Protein AF-A0A519RP65-F1 (afdb_monomer)

Sequence (79 aa):
MKKKKEFDLPYIGVEANPDYDILYGKYGEFSIIIKFRNPVLSFAGSANEYNEAHGIFLNIVKVLGENFFIQKMDVISRT

pLDDT: mean 82.67, std 9.44, range [50.72, 93.12]

Mean predicted aligned error: 7.87 Å

Structure (mmCIF, N/CA/C/O backbone):
data_AF-A0A519RP65-F1
#
_entry.id   AF-A0A519RP65-F1
#
loop_
_atom_site.group_PDB
_atom_site.id
_atom_site.type_symbol
_atom_site.label_atom_id
_atom_site.label_alt_id
_atom_site.label_comp_id
_atom_site.label_asym_id
_atom_site.label_entity_id
_atom_site.label_seq_id
_atom_site.pdbx_PDB_ins_code
_atom_site.Cartn_x
_atom_site.Cartn_y
_atom_site.Cartn_z
_atom_site.occupancy
_atom_site.B_iso_or_equiv
_atom_site.auth_seq_id
_atom_site.auth_comp_id
_atom_site.auth_asym_id
_atom_site.auth_atom_id
_atom_site.pdbx_PDB_model_num
ATOM 1 N N . MET A 1 1 ? 10.526 19.954 32.589 1.00 50.72 1 MET A N 1
ATOM 2 C CA . MET A 1 1 ? 10.501 18.867 31.581 1.00 50.72 1 MET A CA 1
ATOM 3 C C . MET A 1 1 ? 9.193 18.943 30.802 1.00 50.72 1 MET A C 1
ATOM 5 O O . MET A 1 1 ? 8.138 18.804 31.407 1.00 50.72 1 MET A O 1
ATOM 9 N N . LYS A 1 2 ? 9.233 19.238 29.495 1.00 61.28 2 LYS A N 1
ATOM 10 C CA . LYS A 1 2 ? 8.034 19.254 28.633 1.00 61.28 2 LYS A CA 1
ATOM 11 C C . LYS A 1 2 ? 7.515 17.813 28.534 1.00 61.28 2 LYS A C 1
ATOM 13 O O . LYS A 1 2 ? 8.267 16.949 28.086 1.00 61.28 2 LYS A O 1
ATOM 18 N N . LYS A 1 3 ? 6.283 17.539 28.984 1.00 64.38 3 LYS A N 1
ATOM 19 C CA . LYS A 1 3 ? 5.653 16.220 28.800 1.00 64.38 3 LYS A CA 1
ATOM 20 C C . LYS A 1 3 ? 5.642 15.916 27.302 1.00 64.38 3 LYS A C 1
ATOM 22 O O . LYS A 1 3 ? 5.082 16.691 26.527 1.00 64.38 3 LYS A O 1
ATOM 27 N N . LYS A 1 4 ? 6.305 14.831 26.895 1.00 74.94 4 LYS A N 1
ATOM 28 C CA . LYS A 1 4 ? 6.187 14.318 25.529 1.00 74.94 4 LYS A CA 1
ATOM 29 C C . LYS A 1 4 ? 4.727 13.913 25.358 1.00 74.94 4 LYS A C 1
ATOM 31 O O . LYS A 1 4 ? 4.228 13.110 26.140 1.00 74.94 4 LYS A O 1
ATOM 36 N N . LYS A 1 5 ? 4.033 14.552 24.419 1.00 76.62 5 LYS A N 1
ATOM 37 C CA . LYS A 1 5 ? 2.667 14.173 24.069 1.00 76.62 5 LYS A CA 1
ATOM 38 C C . LYS A 1 5 ? 2.773 12.800 23.419 1.00 76.62 5 LYS A C 1
ATOM 40 O O . LYS A 1 5 ? 3.436 12.670 22.392 1.00 76.6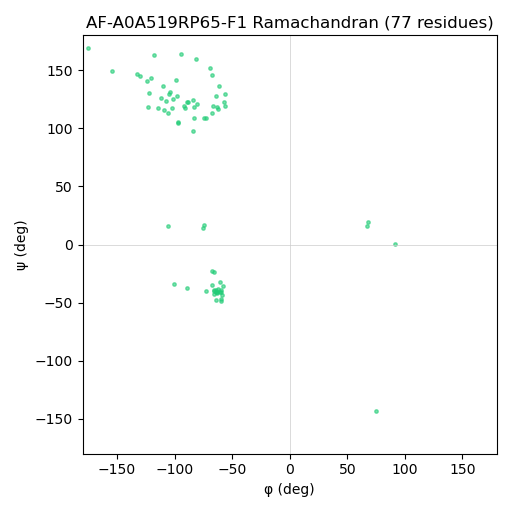2 5 LYS A O 1
ATOM 45 N N . GLU A 1 6 ? 2.233 11.792 24.085 1.00 77.62 6 GLU A N 1
ATOM 46 C CA . GLU A 1 6 ? 2.172 10.447 23.536 1.00 77.62 6 GLU A CA 1
ATOM 47 C C . GLU A 1 6 ? 1.326 10.490 22.263 1.00 77.62 6 GLU A C 1
ATOM 49 O O . GLU A 1 6 ? 0.331 11.220 22.190 1.00 77.62 6 GLU A O 1
ATOM 54 N N . PHE A 1 7 ? 1.797 9.810 21.221 1.00 79.06 7 PHE A N 1
ATOM 55 C CA . PHE A 1 7 ? 1.082 9.759 19.959 1.00 79.06 7 PHE A CA 1
ATOM 56 C C . PHE A 1 7 ? -0.128 8.855 20.154 1.00 79.06 7 PHE A C 1
ATOM 58 O O . PHE A 1 7 ? 0.026 7.645 20.311 1.00 79.06 7 PHE A O 1
ATOM 65 N N . ASP A 1 8 ? -1.318 9.449 20.180 1.00 78.88 8 ASP A N 1
ATOM 66 C CA . ASP A 1 8 ? -2.539 8.663 20.245 1.00 78.88 8 ASP A CA 1
ATOM 67 C C . ASP A 1 8 ? -2.786 8.033 18.875 1.00 78.88 8 ASP A C 1
ATOM 69 O O . ASP A 1 8 ? -3.083 8.723 17.898 1.00 78.88 8 ASP A O 1
ATOM 73 N N . LEU A 1 9 ? -2.606 6.716 18.796 1.00 80.00 9 LEU A N 1
ATOM 74 C CA . LEU A 1 9 ? -2.833 5.961 17.572 1.00 80.00 9 LEU A CA 1
ATOM 75 C C . LEU A 1 9 ? -4.319 6.059 17.204 1.00 80.00 9 LEU A C 1
ATOM 77 O O . LEU A 1 9 ? -5.160 5.735 18.043 1.00 80.00 9 LEU A O 1
ATOM 81 N N . PRO A 1 10 ? -4.679 6.449 15.971 1.00 81.75 10 PRO A N 1
ATOM 82 C CA . PRO A 1 10 ? -6.079 6.579 15.567 1.00 81.75 10 PRO A CA 1
ATOM 83 C C . PRO A 1 10 ? -6.766 5.224 15.303 1.00 81.75 10 PRO A C 1
ATOM 85 O O . PRO A 1 10 ? -7.841 5.188 14.718 1.00 81.75 10 PRO A O 1
ATOM 88 N N . TYR A 1 11 ? -6.169 4.109 15.733 1.00 86.00 11 TYR A N 1
ATOM 89 C CA . TYR A 1 11 ? -6.603 2.752 15.402 1.00 86.00 11 TYR A CA 1
ATOM 90 C C . TYR A 1 11 ? -6.963 1.960 16.660 1.00 86.00 11 TYR A C 1
ATOM 92 O O . TYR A 1 11 ? -6.320 2.110 17.700 1.00 86.00 11 TYR A O 1
ATOM 100 N N . ILE A 1 12 ? -7.990 1.118 16.552 1.00 89.06 12 ILE A N 1
ATOM 101 C CA . ILE A 1 12 ? -8.441 0.204 17.611 1.00 89.06 12 ILE A CA 1
ATOM 102 C C . ILE A 1 12 ? -7.704 -1.133 17.497 1.00 89.06 12 ILE A C 1
ATOM 104 O O . ILE A 1 12 ? -7.351 -1.733 18.510 1.00 89.06 12 ILE A O 1
ATOM 108 N N . GLY A 1 13 ? -7.446 -1.595 16.271 1.00 87.69 13 GLY A N 1
ATOM 109 C CA . GLY A 1 13 ? -6.799 -2.879 16.039 1.00 87.69 13 GLY A CA 1
ATOM 110 C C . GLY A 1 13 ? -6.498 -3.158 14.572 1.00 87.69 13 GLY A C 1
ATOM 111 O O . GLY A 1 13 ? -6.958 -2.448 13.675 1.00 87.69 13 GLY A O 1
ATOM 112 N N . VAL A 1 14 ? -5.712 -4.212 14.359 1.00 91.50 14 VAL A N 1
ATOM 113 C CA . VAL A 1 14 ? -5.360 -4.755 13.045 1.00 91.50 14 VAL A CA 1
ATOM 114 C C . VAL A 1 14 ? -5.804 -6.209 13.004 1.00 91.50 14 VAL A C 1
ATOM 116 O O . VAL A 1 14 ? -5.473 -6.979 13.905 1.00 91.50 14 VAL A O 1
ATOM 119 N N . GLU A 1 15 ? -6.519 -6.581 11.955 1.00 93.12 15 GLU A N 1
ATOM 120 C CA . GLU A 1 15 ? -6.842 -7.963 11.632 1.00 93.12 15 GLU A CA 1
ATOM 121 C C . GLU A 1 15 ? -5.974 -8.397 10.452 1.00 93.12 15 GLU A C 1
ATOM 123 O O . GLU A 1 15 ? -6.089 -7.860 9.349 1.00 93.12 15 GLU A O 1
ATOM 128 N N . ALA A 1 16 ? -5.059 -9.329 10.710 1.00 91.81 16 ALA A N 1
ATOM 129 C CA . ALA A 1 16 ? -4.143 -9.834 9.700 1.00 91.81 16 ALA A CA 1
ATOM 130 C C . ALA A 1 16 ? -4.766 -11.032 8.975 1.00 91.81 16 ALA A C 1
ATOM 132 O O . ALA A 1 16 ? -5.082 -12.036 9.617 1.00 91.81 16 ALA A O 1
ATOM 133 N N . ASN A 1 17 ? -4.892 -10.944 7.650 1.00 91.69 17 ASN A N 1
ATOM 134 C CA . ASN A 1 17 ? -5.298 -12.063 6.800 1.00 91.69 17 ASN A CA 1
ATOM 135 C C . ASN A 1 17 ? -4.169 -12.417 5.813 1.00 91.69 17 ASN A C 1
ATOM 137 O O . ASN A 1 17 ? -3.249 -11.622 5.616 1.00 91.69 17 ASN A O 1
ATOM 141 N N . PRO A 1 18 ? -4.202 -13.609 5.185 1.00 87.56 18 PRO A N 1
ATOM 142 C CA . PRO A 1 18 ? -3.154 -14.025 4.250 1.00 87.56 18 PRO A CA 1
ATOM 143 C C . PRO A 1 18 ? -2.965 -13.074 3.060 1.00 87.56 18 PRO A C 1
ATOM 145 O O . PRO A 1 18 ? -1.834 -12.862 2.627 1.00 87.56 18 PRO A O 1
ATOM 148 N N . ASP A 1 19 ? -4.058 -12.490 2.561 1.00 87.44 19 ASP A N 1
ATOM 149 C CA . ASP A 1 19 ? -4.055 -11.699 1.325 1.00 87.44 19 ASP A CA 1
ATOM 150 C C . ASP A 1 19 ? -4.022 -10.180 1.569 1.00 87.44 19 ASP A C 1
ATOM 152 O O . ASP A 1 19 ? -3.425 -9.431 0.791 1.00 87.44 19 ASP A O 1
ATOM 156 N N . TYR A 1 20 ? -4.658 -9.704 2.641 1.00 90.75 20 TYR A N 1
ATOM 157 C CA . TYR A 1 20 ? -4.753 -8.284 2.986 1.00 90.75 20 TYR A CA 1
ATOM 158 C C . TYR A 1 20 ? -4.962 -8.092 4.490 1.00 90.75 20 TYR A C 1
ATOM 160 O O . TYR A 1 20 ? -5.611 -8.903 5.142 1.00 90.75 20 TYR A O 1
ATOM 168 N N . ASP A 1 21 ? -4.469 -6.988 5.046 1.00 91.81 21 ASP A N 1
ATOM 169 C CA . ASP A 1 21 ? -4.722 -6.650 6.450 1.00 91.81 21 ASP A CA 1
ATOM 170 C C . ASP A 1 21 ? -5.864 -5.623 6.535 1.00 91.81 21 ASP A C 1
ATOM 172 O O . ASP A 1 21 ? -5.951 -4.713 5.706 1.00 91.81 21 ASP A O 1
ATOM 176 N N . ILE A 1 22 ? -6.735 -5.741 7.538 1.00 92.06 22 ILE A N 1
ATOM 177 C CA . ILE A 1 22 ? -7.790 -4.759 7.825 1.00 92.06 22 ILE A CA 1
ATOM 178 C C . ILE A 1 22 ? -7.373 -3.946 9.049 1.00 92.06 22 ILE A C 1
ATOM 180 O O . ILE A 1 22 ? -7.011 -4.490 10.091 1.00 92.06 22 ILE A O 1
ATOM 184 N N . LEU A 1 23 ? -7.433 -2.625 8.928 1.00 91.94 23 LEU A N 1
ATOM 185 C CA . LEU A 1 23 ? -7.140 -1.675 9.990 1.00 91.94 23 LEU A CA 1
ATOM 186 C C . LEU A 1 23 ? -8.439 -1.011 10.437 1.00 91.94 23 LEU A C 1
ATOM 188 O O . LEU A 1 23 ? -9.049 -0.276 9.662 1.00 91.94 23 LEU A O 1
ATOM 192 N N . TYR A 1 24 ? -8.838 -1.243 11.685 1.00 91.88 24 TYR A N 1
ATOM 193 C CA . TYR A 1 24 ? -10.034 -0.635 12.263 1.00 91.88 24 TYR A CA 1
ATOM 194 C C . TYR A 1 24 ? -9.668 0.672 12.962 1.00 91.88 24 TYR A C 1
ATOM 196 O O . TYR A 1 24 ? -8.865 0.698 13.901 1.00 91.88 24 TYR A O 1
ATOM 204 N N . GLY A 1 25 ? -10.254 1.763 12.489 1.00 89.50 25 GLY A N 1
ATOM 205 C CA . GLY A 1 25 ? -10.087 3.089 13.049 1.00 89.50 25 GLY A CA 1
ATOM 206 C C . GLY A 1 25 ? -10.978 3.340 14.263 1.00 89.50 25 GLY A C 1
ATOM 207 O O . GLY A 1 25 ? -11.965 2.642 14.507 1.00 89.50 25 GLY A O 1
ATOM 208 N N . LYS A 1 26 ? -10.605 4.335 15.069 1.00 87.50 26 LYS A N 1
ATOM 209 C CA . LYS A 1 26 ? -11.318 4.690 16.305 1.00 87.50 26 LYS A CA 1
ATOM 210 C C . LYS A 1 26 ? -12.715 5.259 16.069 1.00 87.50 26 LYS A C 1
ATOM 212 O O . LYS A 1 26 ? -13.533 5.174 16.984 1.00 87.50 26 LYS A O 1
ATOM 217 N N . TYR A 1 27 ? -12.999 5.812 14.889 1.00 87.75 27 TYR A N 1
ATOM 218 C CA . TYR A 1 27 ? -14.280 6.467 14.602 1.00 87.75 27 TYR A CA 1
ATOM 219 C C . TYR A 1 27 ? -15.206 5.647 13.689 1.00 87.75 27 TYR A C 1
ATOM 221 O O . TYR A 1 27 ? -16.214 6.163 13.208 1.00 87.75 27 TYR A O 1
ATOM 229 N N . GLY A 1 28 ? -14.923 4.349 13.520 1.00 82.19 28 GLY A N 1
ATOM 230 C CA . GLY A 1 28 ? -15.745 3.426 12.728 1.00 82.19 28 GLY A CA 1
ATOM 231 C C . GLY A 1 28 ? -15.336 3.323 11.257 1.00 82.19 28 GLY A C 1
ATOM 232 O O . GLY A 1 28 ? -15.940 2.560 10.507 1.00 82.19 28 GLY A O 1
ATOM 233 N N . GLU A 1 29 ? -14.300 4.049 10.840 1.00 88.12 29 GLU A N 1
ATOM 234 C CA . GLU A 1 29 ? -13.607 3.825 9.577 1.00 88.12 29 GLU A CA 1
ATOM 235 C C . GLU A 1 29 ? -12.821 2.510 9.581 1.00 88.12 29 GLU A C 1
ATOM 237 O O . GLU A 1 29 ? -12.326 2.049 10.612 1.00 88.12 29 GLU A O 1
ATOM 242 N N . PHE A 1 30 ? -12.657 1.928 8.397 1.00 89.56 30 PHE A N 1
ATOM 243 C CA . PHE A 1 30 ? -11.745 0.818 8.177 1.00 89.56 30 PHE A CA 1
ATOM 244 C C . PHE A 1 30 ? -10.895 1.085 6.938 1.00 89.56 30 PHE A C 1
ATOM 246 O O . PHE A 1 30 ? -11.352 1.688 5.967 1.00 89.56 30 PHE A O 1
ATOM 253 N N . SER A 1 31 ? -9.656 0.611 6.977 1.00 90.50 31 SER A N 1
ATOM 254 C CA . SER A 1 31 ? -8.716 0.692 5.863 1.00 90.50 31 SER A CA 1
ATOM 255 C C . SER A 1 31 ? -8.226 -0.702 5.514 1.00 90.50 31 SER A C 1
ATOM 257 O O . SER A 1 31 ? -7.964 -1.512 6.401 1.00 90.50 31 SER A O 1
ATOM 259 N N . ILE A 1 32 ? -8.071 -0.975 4.222 1.00 90.44 32 ILE A N 1
ATOM 260 C CA . ILE A 1 32 ? -7.501 -2.231 3.735 1.00 90.44 32 ILE A CA 1
ATOM 261 C C . ILE A 1 32 ? -6.051 -1.964 3.343 1.00 90.44 32 ILE A C 1
ATOM 263 O O . ILE A 1 32 ? -5.765 -1.070 2.545 1.00 90.44 32 ILE A O 1
ATOM 267 N N . ILE A 1 33 ? -5.131 -2.734 3.913 1.00 90.88 33 ILE A N 1
ATOM 268 C CA . ILE A 1 33 ? -3.702 -2.656 3.632 1.00 90.88 33 ILE A CA 1
ATOM 269 C C . ILE A 1 33 ? -3.348 -3.808 2.699 1.00 90.88 33 ILE A C 1
ATOM 271 O O . ILE A 1 33 ? -3.451 -4.980 3.058 1.00 90.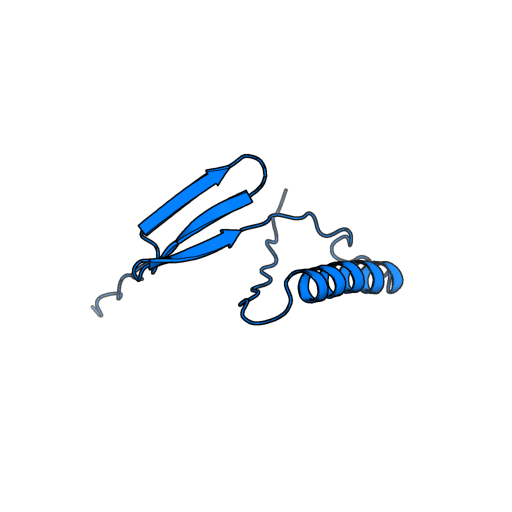88 33 ILE A O 1
ATOM 275 N N . ILE A 1 34 ? -2.880 -3.452 1.506 1.0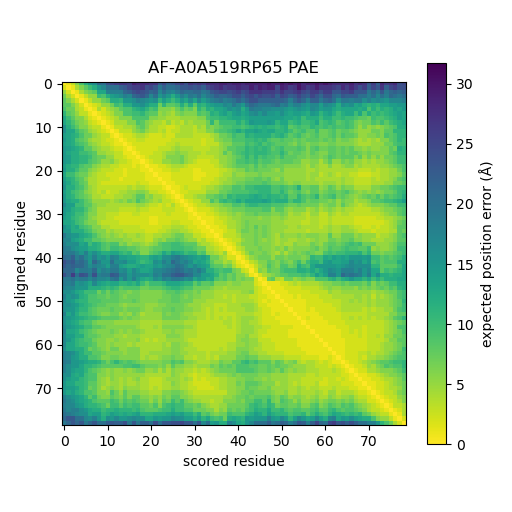0 88.44 34 ILE A N 1
ATOM 276 C CA . ILE A 1 34 ? -2.418 -4.400 0.494 1.00 88.44 34 ILE A CA 1
ATOM 277 C C . ILE A 1 34 ? -0.912 -4.230 0.344 1.00 88.44 34 ILE A C 1
ATOM 279 O O . ILE A 1 34 ? -0.415 -3.127 0.104 1.00 88.44 34 ILE A O 1
ATOM 283 N N . LYS A 1 35 ? -0.176 -5.333 0.478 1.00 86.81 35 LYS A N 1
ATOM 284 C CA . LYS A 1 35 ? 1.274 -5.359 0.278 1.00 86.81 35 LYS A CA 1
ATOM 285 C C . LYS A 1 35 ? 1.559 -5.858 -1.129 1.00 86.81 35 LYS A C 1
ATOM 287 O O . LYS A 1 35 ? 1.101 -6.924 -1.521 1.00 86.81 35 LYS A O 1
ATOM 292 N N . PHE A 1 36 ? 2.356 -5.106 -1.873 1.00 81.94 36 PHE A N 1
ATOM 293 C CA . PHE A 1 36 ? 2.850 -5.521 -3.179 1.00 81.94 36 PHE A CA 1
ATOM 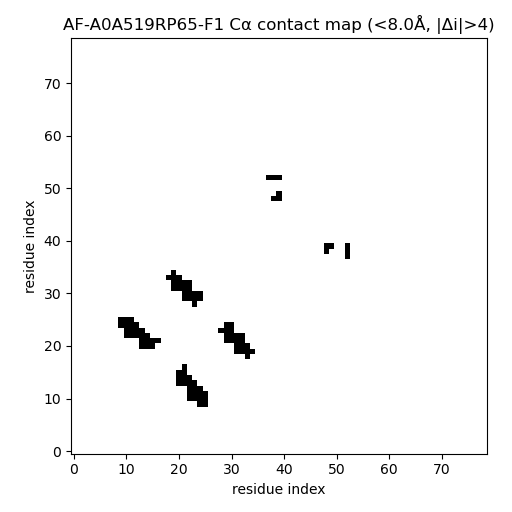294 C C . PHE A 1 36 ? 4.359 -5.318 -3.234 1.00 81.94 36 PHE A C 1
ATOM 296 O O . PHE A 1 36 ? 4.905 -4.376 -2.656 1.00 81.94 36 PHE A O 1
ATOM 303 N N . ARG A 1 37 ? 5.051 -6.216 -3.934 1.00 79.31 37 ARG A N 1
ATOM 304 C CA . ARG A 1 37 ? 6.467 -6.032 -4.234 1.00 79.31 37 ARG A CA 1
ATOM 305 C C . ARG A 1 37 ? 6.565 -5.081 -5.416 1.00 79.31 37 ARG A C 1
ATOM 307 O O . ARG A 1 37 ? 6.017 -5.376 -6.474 1.00 79.31 37 ARG A O 1
ATOM 314 N N . ASN A 1 38 ? 7.247 -3.951 -5.236 1.00 76.94 38 ASN A N 1
ATOM 315 C CA . ASN A 1 38 ? 7.545 -3.065 -6.355 1.00 76.94 38 ASN A CA 1
ATOM 316 C C . ASN A 1 38 ? 8.327 -3.865 -7.419 1.00 76.94 38 ASN A C 1
ATOM 318 O O . ASN A 1 38 ? 9.364 -4.439 -7.069 1.00 76.94 38 ASN A O 1
ATOM 322 N N . PRO A 1 39 ? 7.840 -3.950 -8.674 1.00 74.06 39 PRO A N 1
ATOM 323 C CA . PRO A 1 39 ? 8.559 -4.648 -9.737 1.00 74.06 39 PRO A CA 1
ATOM 324 C C . PRO A 1 39 ? 9.880 -3.952 -10.097 1.00 74.06 39 PRO A C 1
ATOM 326 O O . PRO A 1 39 ? 10.797 -4.614 -10.570 1.00 74.06 39 PRO A O 1
ATOM 329 N N . VAL A 1 40 ? 10.003 -2.646 -9.829 1.00 77.12 40 VAL A N 1
ATOM 330 C CA . VAL A 1 40 ? 11.222 -1.875 -10.095 1.00 77.12 40 VAL A CA 1
ATOM 331 C C . VAL A 1 40 ? 12.204 -2.044 -8.941 1.00 77.12 40 VAL A C 1
ATOM 333 O O . VAL A 1 40 ? 11.883 -1.750 -7.784 1.00 77.12 40 VAL A O 1
ATOM 336 N N . LEU A 1 41 ? 13.421 -2.490 -9.251 1.00 71.88 41 LEU A N 1
ATOM 337 C CA . LEU A 1 41 ? 14.508 -2.559 -8.276 1.00 71.88 41 LEU A CA 1
ATOM 338 C C . LEU A 1 41 ? 14.938 -1.148 -7.848 1.00 71.88 41 LEU A C 1
ATOM 340 O O . LEU A 1 41 ? 14.966 -0.210 -8.647 1.00 71.88 41 LEU A O 1
ATOM 344 N N . SER A 1 42 ? 15.333 -0.991 -6.584 1.00 66.12 42 SER A N 1
ATOM 345 C CA . SER A 1 42 ? 15.977 0.244 -6.126 1.00 66.12 42 SER A CA 1
ATOM 346 C C . SER A 1 42 ? 17.210 0.528 -6.988 1.00 66.12 42 SER A C 1
ATOM 348 O O . SER A 1 42 ? 18.052 -0.351 -7.156 1.00 66.12 42 SER A O 1
ATOM 350 N N . PHE A 1 43 ? 17.318 1.753 -7.509 1.00 65.38 43 PHE A N 1
ATOM 351 C CA . PHE A 1 43 ? 18.373 2.187 -8.440 1.00 65.38 43 PHE A CA 1
ATOM 352 C C . PHE A 1 43 ? 18.340 1.539 -9.837 1.00 65.38 43 PHE A C 1
ATOM 354 O O . PHE A 1 43 ? 19.320 1.647 -10.575 1.00 65.38 43 PHE A O 1
ATOM 361 N N . ALA A 1 44 ? 17.235 0.904 -10.240 1.00 65.94 44 ALA A N 1
ATOM 362 C CA . ALA A 1 44 ? 17.061 0.488 -11.626 1.00 65.94 44 ALA A CA 1
ATOM 363 C C . ALA A 1 44 ? 17.060 1.728 -12.536 1.00 65.94 44 ALA A C 1
ATOM 365 O O . ALA A 1 44 ? 16.187 2.582 -12.444 1.00 65.94 44 ALA A O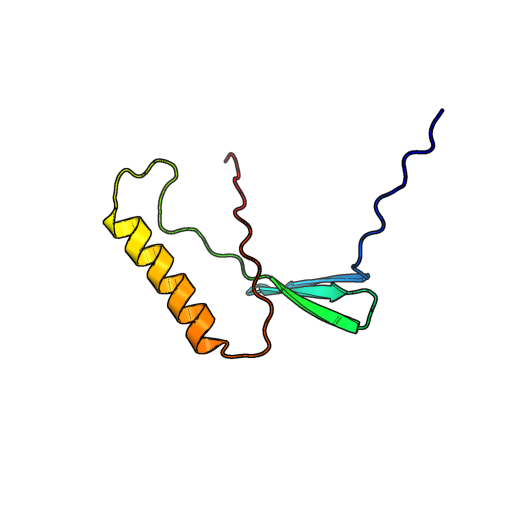 1
ATOM 366 N N . GLY A 1 45 ? 18.038 1.849 -13.433 1.00 72.12 45 GLY A N 1
ATOM 367 C CA . GLY A 1 45 ? 18.108 2.942 -14.414 1.00 72.12 45 GLY A CA 1
ATOM 368 C C . GLY A 1 45 ? 17.114 2.805 -15.577 1.00 72.12 45 GLY A C 1
ATOM 369 O O . GLY A 1 45 ? 17.312 3.424 -16.620 1.00 72.12 45 GLY A O 1
ATOM 370 N N . SER A 1 46 ? 16.090 1.957 -15.447 1.00 78.81 46 SER A N 1
ATOM 371 C CA . SER A 1 46 ? 15.185 1.577 -16.532 1.00 78.81 46 SER A CA 1
ATOM 372 C C . SER A 1 46 ? 13.901 2.404 -16.500 1.00 78.81 46 SER A C 1
ATOM 374 O O . SER A 1 46 ? 13.006 2.166 -15.693 1.00 78.81 46 SER A O 1
ATOM 376 N N . ALA A 1 47 ? 13.778 3.371 -17.413 1.00 82.62 47 ALA A N 1
ATOM 377 C CA . ALA A 1 47 ? 12.576 4.201 -17.534 1.00 82.62 47 ALA A CA 1
ATOM 378 C C . ALA A 1 47 ? 11.307 3.381 -17.849 1.00 82.62 47 ALA A C 1
ATOM 380 O O . ALA A 1 47 ? 10.216 3.733 -17.403 1.00 82.62 47 ALA A O 1
ATOM 381 N N . ASN A 1 48 ? 11.444 2.276 -18.589 1.00 84.94 48 ASN A N 1
ATOM 382 C CA . ASN A 1 48 ? 10.315 1.417 -18.951 1.00 84.94 48 ASN A CA 1
ATOM 383 C C . ASN A 1 48 ? 9.699 0.733 -17.724 1.00 84.94 48 ASN A C 1
ATOM 385 O O . ASN A 1 48 ? 8.481 0.738 -17.581 1.00 84.94 48 ASN A O 1
ATOM 389 N N . GLU A 1 49 ? 10.525 0.233 -16.804 1.00 81.69 49 GLU A N 1
ATOM 390 C CA . GLU A 1 49 ? 10.052 -0.425 -15.577 1.00 81.69 49 GLU A CA 1
ATOM 391 C C . GLU A 1 49 ? 9.256 0.540 -14.685 1.00 81.69 49 GLU A C 1
ATOM 393 O O . GLU A 1 49 ? 8.219 0.175 -14.129 1.00 81.69 49 GLU A O 1
ATOM 398 N N . TYR A 1 50 ? 9.682 1.806 -14.600 1.00 81.69 50 TYR A N 1
ATOM 399 C CA . TYR A 1 50 ? 8.924 2.839 -13.888 1.00 81.69 50 TYR A CA 1
ATOM 400 C C . TYR A 1 50 ? 7.557 3.110 -14.522 1.00 81.69 50 TYR A C 1
ATOM 402 O O . TYR A 1 50 ? 6.570 3.257 -13.798 1.00 81.69 50 TYR A O 1
ATOM 410 N N . ASN A 1 51 ? 7.483 3.155 -15.855 1.00 86.25 51 ASN A N 1
ATOM 411 C CA . ASN A 1 51 ? 6.218 3.349 -16.564 1.00 86.25 51 ASN A CA 1
ATOM 412 C C . ASN A 1 51 ? 5.264 2.164 -16.357 1.00 86.25 51 ASN A C 1
ATOM 414 O O . ASN A 1 51 ? 4.072 2.376 -16.139 1.00 86.25 51 ASN A O 1
ATOM 418 N N . GLU A 1 52 ? 5.774 0.932 -16.364 1.00 85.06 52 GLU A N 1
ATOM 419 C CA . GLU A 1 52 ? 4.970 -0.262 -16.081 1.00 85.06 52 GLU A CA 1
ATOM 420 C C . GLU A 1 52 ? 4.429 -0.260 -14.647 1.00 85.06 52 GLU A C 1
ATOM 422 O O . GLU A 1 52 ? 3.225 -0.433 -14.437 1.00 85.06 52 GLU A O 1
ATOM 427 N N . ALA A 1 53 ? 5.281 0.023 -13.656 1.00 83.31 53 ALA A N 1
ATOM 428 C CA . ALA A 1 53 ? 4.865 0.123 -12.257 1.00 83.31 53 ALA A CA 1
ATOM 429 C C . ALA A 1 53 ? 3.817 1.226 -12.042 1.00 83.31 53 ALA A C 1
ATOM 431 O O . ALA A 1 53 ? 2.834 1.035 -11.320 1.00 83.31 53 ALA A O 1
ATOM 432 N N . HIS A 1 54 ? 3.994 2.371 -12.707 1.00 86.50 54 HIS A N 1
ATOM 433 C CA . HIS A 1 54 ? 3.013 3.448 -12.699 1.00 86.50 54 HIS A CA 1
ATOM 434 C C . HIS A 1 54 ? 1.683 3.015 -13.335 1.00 86.50 54 HIS A C 1
ATOM 436 O O . HIS A 1 54 ? 0.616 3.297 -12.787 1.00 86.50 54 HIS A O 1
ATOM 442 N N . GLY A 1 55 ? 1.732 2.275 -14.446 1.00 89.44 55 GLY A N 1
ATOM 443 C CA . GLY A 1 55 ? 0.555 1.733 -15.125 1.00 89.44 55 GLY A CA 1
ATOM 444 C C . GLY A 1 55 ? -0.278 0.803 -14.240 1.00 89.44 55 GLY A C 1
ATOM 445 O O . GLY A 1 55 ? -1.505 0.916 -14.219 1.00 89.44 55 GLY A O 1
ATOM 446 N N . ILE A 1 56 ? 0.369 -0.057 -13.447 1.00 87.25 56 ILE A N 1
ATOM 447 C CA . ILE A 1 56 ? -0.318 -0.914 -12.467 1.00 87.25 56 ILE A CA 1
ATOM 448 C C . ILE A 1 56 ? -1.090 -0.057 -11.457 1.00 87.25 56 ILE A C 1
ATOM 450 O O . ILE A 1 56 ? -2.269 -0.310 -11.211 1.00 87.25 56 ILE A O 1
ATOM 454 N N . PHE A 1 57 ? -0.462 0.989 -10.914 1.00 86.25 57 PHE A N 1
ATOM 455 C CA . PHE A 1 57 ? -1.118 1.873 -9.950 1.00 86.25 57 PHE A CA 1
ATOM 456 C C . PHE A 1 57 ? -2.308 2.621 -10.568 1.00 86.25 57 PHE A C 1
ATOM 458 O O . PHE A 1 57 ? -3.373 2.698 -9.958 1.00 86.25 57 PHE A O 1
ATOM 465 N N . LEU A 1 58 ? -2.172 3.104 -11.807 1.00 90.06 58 LEU A N 1
ATOM 466 C CA . LEU A 1 58 ? -3.283 3.718 -12.538 1.00 90.06 58 LEU A CA 1
ATOM 467 C C . LEU A 1 58 ? -4.453 2.748 -12.732 1.00 90.06 58 LEU A C 1
ATOM 469 O O . LEU A 1 58 ? -5.607 3.156 -12.615 1.00 90.06 58 LEU A O 1
ATOM 473 N N . ASN A 1 59 ? -4.179 1.474 -13.012 1.00 91.00 59 ASN A N 1
ATOM 474 C CA . ASN A 1 59 ? -5.228 0.466 -13.147 1.00 91.00 59 ASN A CA 1
ATOM 475 C C . ASN A 1 59 ? -5.952 0.221 -11.819 1.00 91.00 59 ASN A C 1
ATOM 477 O O . ASN A 1 59 ? -7.174 0.120 -11.821 1.00 91.00 59 ASN A O 1
ATOM 481 N N . ILE A 1 60 ? -5.235 0.209 -10.690 1.00 88.38 60 ILE A N 1
ATOM 482 C CA . ILE A 1 60 ? -5.850 0.105 -9.357 1.00 88.38 60 ILE A CA 1
ATOM 483 C C . ILE A 1 60 ? -6.801 1.280 -9.110 1.00 88.38 60 ILE A C 1
ATOM 485 O O . ILE A 1 60 ? -7.954 1.063 -8.745 1.00 88.38 60 ILE A O 1
ATOM 489 N N . VAL A 1 61 ? -6.354 2.514 -9.366 1.00 89.75 61 VAL A N 1
ATOM 490 C CA . VAL A 1 61 ? -7.193 3.714 -9.199 1.00 89.75 61 VAL A CA 1
ATOM 491 C C . VAL A 1 61 ? -8.450 3.629 -10.071 1.00 89.75 61 VAL A C 1
ATOM 493 O O . VAL A 1 61 ? -9.548 3.910 -9.600 1.00 89.75 61 VAL A O 1
ATOM 496 N N . LYS A 1 62 ? -8.311 3.184 -11.327 1.00 91.81 62 LYS A N 1
ATOM 497 C CA . LYS A 1 62 ? -9.447 3.012 -12.247 1.00 91.81 62 LYS A CA 1
ATOM 498 C C . LYS A 1 62 ? -10.445 1.954 -11.775 1.00 91.81 62 LYS A C 1
ATOM 500 O O . LYS A 1 62 ? -11.639 2.147 -11.962 1.00 91.81 62 LYS A O 1
ATOM 505 N N . VAL A 1 63 ? -9.965 0.846 -11.206 1.00 91.88 63 VAL A N 1
ATOM 506 C CA . VAL A 1 63 ? -10.818 -0.249 -10.713 1.00 91.88 63 VAL A CA 1
ATOM 507 C C . VAL A 1 63 ? -11.545 0.145 -9.428 1.00 91.88 63 VAL A C 1
ATOM 509 O O . VAL A 1 63 ? -12.717 -0.188 -9.282 1.00 91.88 63 VAL A O 1
ATOM 512 N N . LEU A 1 64 ? -10.877 0.858 -8.515 1.00 90.06 64 LEU A N 1
ATOM 513 C CA . LEU A 1 64 ? -11.494 1.338 -7.273 1.00 90.06 64 LEU A CA 1
ATOM 514 C C . LEU A 1 64 ? -12.567 2.404 -7.538 1.00 90.06 64 LEU A C 1
ATOM 516 O O . LEU A 1 64 ? -13.584 2.426 -6.852 1.00 90.06 64 LEU A O 1
ATOM 520 N N . GLY A 1 65 ? -12.370 3.255 -8.547 1.00 87.88 65 GLY A N 1
ATOM 521 C CA . GLY A 1 65 ? -13.328 4.298 -8.902 1.00 87.88 65 GLY A CA 1
ATOM 522 C C . GLY A 1 65 ? -13.306 5.475 -7.923 1.00 87.88 65 GLY A C 1
ATOM 523 O O . GLY A 1 65 ? -12.248 5.902 -7.462 1.00 87.88 65 GLY A O 1
ATOM 524 N N . GLU A 1 66 ? -14.476 6.046 -7.643 1.00 89.69 66 GLU A N 1
ATOM 525 C CA . GLU A 1 66 ? -14.621 7.251 -6.818 1.00 89.69 66 GLU A CA 1
ATOM 526 C C . GLU A 1 66 ? -14.900 6.923 -5.343 1.00 89.69 66 GLU A C 1
ATOM 528 O O . GLU A 1 66 ? -15.321 5.822 -5.003 1.00 89.69 66 GLU A O 1
ATOM 533 N N . ASN A 1 67 ? -14.726 7.916 -4.463 1.00 89.19 67 ASN A N 1
ATOM 534 C CA . ASN A 1 67 ? -15.001 7.835 -3.017 1.00 89.19 67 ASN A CA 1
ATOM 535 C C . ASN A 1 67 ? -14.071 6.916 -2.203 1.00 89.19 67 ASN A C 1
ATOM 537 O O . ASN A 1 67 ? -14.390 6.573 -1.066 1.00 89.19 67 ASN A O 1
ATOM 541 N N . PHE A 1 68 ? -12.892 6.585 -2.731 1.00 87.81 68 PHE A N 1
ATOM 542 C CA . PHE A 1 68 ? -11.838 5.895 -1.987 1.00 87.81 68 PHE A CA 1
ATOM 543 C C . PHE A 1 68 ? -10.653 6.819 -1.712 1.00 87.81 68 PHE A C 1
ATOM 545 O O . PHE A 1 68 ? -10.180 7.535 -2.595 1.00 87.81 68 PHE A O 1
ATOM 552 N N . PHE A 1 69 ? -10.135 6.769 -0.484 1.00 88.19 69 PHE A N 1
ATOM 553 C CA . PHE A 1 69 ? -8.857 7.385 -0.146 1.00 88.19 69 PHE A CA 1
ATOM 554 C C . PHE A 1 69 ? -7.737 6.362 -0.337 1.00 88.19 69 PHE A C 1
ATOM 556 O O . PHE A 1 69 ? -7.707 5.334 0.336 1.00 88.19 69 PHE A O 1
ATOM 563 N N . ILE A 1 70 ? -6.811 6.643 -1.255 1.00 88.19 70 ILE A N 1
ATOM 564 C CA . ILE A 1 70 ? -5.679 5.761 -1.549 1.00 88.19 70 ILE A CA 1
ATOM 565 C C . ILE A 1 70 ? -4.407 6.386 -0.985 1.00 88.19 70 ILE A C 1
ATOM 567 O O . ILE A 1 70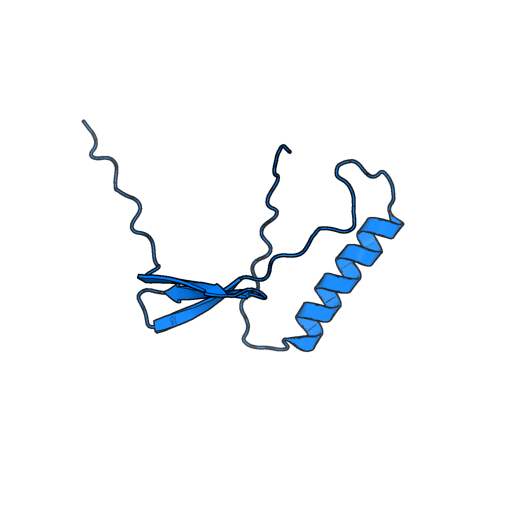 ? -4.028 7.496 -1.358 1.00 88.19 70 ILE A O 1
ATOM 571 N N . GLN A 1 71 ? -3.710 5.640 -0.130 1.00 85.62 71 GLN A N 1
ATOM 572 C CA . GLN A 1 71 ? -2.399 6.016 0.383 1.00 85.62 71 GLN A CA 1
ATOM 573 C C . GLN A 1 71 ? -1.343 5.030 -0.116 1.00 85.62 71 GLN A C 1
ATOM 575 O O . GLN A 1 71 ? -1.368 3.849 0.222 1.00 85.62 71 GLN A O 1
ATOM 580 N N . LYS A 1 72 ? -0.382 5.526 -0.901 1.00 85.00 72 LYS A N 1
ATOM 581 C CA . LYS A 1 72 ? 0.818 4.767 -1.264 1.00 85.00 72 LYS A CA 1
ATOM 582 C C . LYS A 1 72 ? 1.894 5.005 -0.208 1.00 85.00 72 LYS A C 1
ATOM 584 O O . LYS A 1 72 ? 2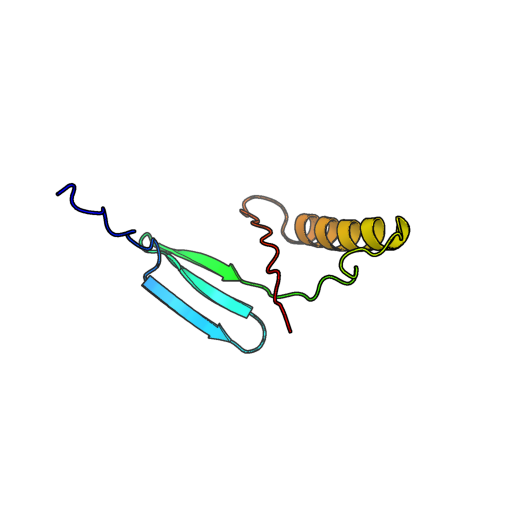.295 6.147 0.006 1.00 85.00 72 LYS A O 1
ATOM 589 N N . MET A 1 73 ? 2.381 3.934 0.413 1.00 82.06 73 MET A N 1
ATOM 590 C CA . MET A 1 73 ? 3.518 3.986 1.329 1.00 82.06 73 MET A CA 1
ATOM 591 C C . MET A 1 73 ? 4.607 3.036 0.841 1.00 82.06 73 MET A C 1
ATOM 593 O O . MET A 1 73 ? 4.389 1.831 0.744 1.00 82.06 73 MET A O 1
ATOM 597 N N . ASP A 1 74 ? 5.777 3.582 0.522 1.00 78.69 74 ASP A N 1
ATOM 598 C CA . ASP A 1 74 ? 6.940 2.775 0.170 1.00 78.69 74 ASP A CA 1
ATOM 599 C C . ASP A 1 74 ? 7.637 2.311 1.449 1.00 78.69 74 ASP A C 1
ATOM 601 O O . ASP A 1 74 ? 8.113 3.122 2.246 1.00 78.69 74 ASP A O 1
ATOM 605 N N . VAL A 1 75 ? 7.705 0.996 1.649 1.00 75.75 75 VAL A N 1
ATOM 606 C CA . VAL A 1 75 ? 8.450 0.399 2.759 1.00 75.75 75 VAL A CA 1
ATOM 607 C C . VAL A 1 75 ? 9.820 -0.019 2.243 1.00 75.75 75 VAL A C 1
ATOM 609 O O . VAL A 1 75 ? 9.958 -1.016 1.536 1.00 75.75 75 VAL A O 1
ATOM 612 N N . ILE A 1 76 ? 10.846 0.752 2.600 1.00 72.31 76 ILE A N 1
ATOM 613 C CA . ILE A 1 76 ? 12.237 0.389 2.325 1.00 72.31 76 ILE A CA 1
ATOM 614 C C . ILE A 1 76 ? 12.690 -0.554 3.438 1.00 72.31 76 ILE A C 1
ATOM 616 O O . ILE A 1 76 ? 12.880 -0.135 4.579 1.00 72.31 76 ILE A O 1
ATOM 620 N N . SER A 1 77 ? 12.863 -1.829 3.105 1.00 67.69 77 SER A N 1
ATOM 621 C CA . SER A 1 77 ? 13.435 -2.820 4.015 1.00 67.69 77 SER A CA 1
ATOM 622 C C . SER A 1 77 ? 14.878 -3.116 3.614 1.00 67.69 77 SER A C 1
ATOM 624 O O . SER A 1 77 ? 15.158 -3.366 2.442 1.00 67.69 77 SER A O 1
ATOM 626 N N . ARG A 1 78 ? 15.801 -3.096 4.583 1.00 62.50 78 ARG A N 1
ATOM 627 C CA . ARG A 1 78 ? 17.144 -3.669 4.418 1.00 62.50 78 ARG A CA 1
ATOM 628 C C . ARG A 1 78 ? 17.018 -5.158 4.724 1.00 62.50 78 ARG A C 1
ATOM 630 O O . ARG A 1 78 ? 16.956 -5.527 5.892 1.00 62.50 78 ARG A O 1
ATOM 637 N N . THR A 1 79 ? 16.901 -5.978 3.686 1.00 51.78 79 THR A N 1
ATOM 638 C CA . THR A 1 79 ? 17.172 -7.420 3.802 1.00 51.78 79 THR A CA 1
ATOM 639 C C . THR A 1 79 ? 18.637 -7.656 3.479 1.00 51.78 79 THR A C 1
ATOM 641 O O . THR A 1 79 ? 19.126 -6.989 2.540 1.00 51.78 79 THR A O 1
#

Nearest PDB structures (foldseek):
  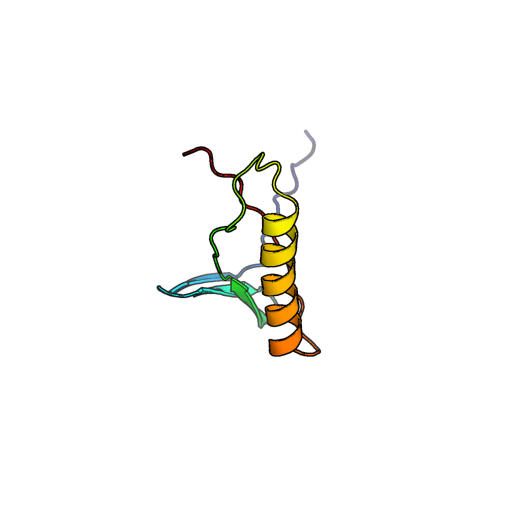2wmm-assembly1_B  TM=3.907E-01  e=2.045E+00  Escherichia coli K-12
  2d2q-assembly2_B  TM=3.798E-01  e=1.918E+00  Mus musculus
  8cis-assembly1_A  TM=3.756E-01  e=3.204E+00  Homo sapiens

Secondary structure (DSSP, 8-state):
-PPP-----SEEEEEE-SS-EEEEETTS-EEEE-----SSPTT---HHHHHHHHHHHHHHHHHH-SS------------

Foldseek 3Di:
DPPDDPDDDQFPDWDDDPAWIWTHGPVRDIDIGGDDDQPDDVVPPDPVSVVVSVVVVVVVPVVVDPDDDDDDDDDDDDD

Radius of gyration: 17.04 Å; Cα contacts (8 Å, |Δi|>4): 50; chains: 1; bounding box: 34×33×50 Å

Solvent-accessible surface area (backbone atoms only — not comparable to full-atom values): 5436 Å² total; per-residue (Å²): 132,84,80,76,78,75,82,79,70,69,54,75,49,74,49,82,51,98,82,42,31,40,38,35,34,70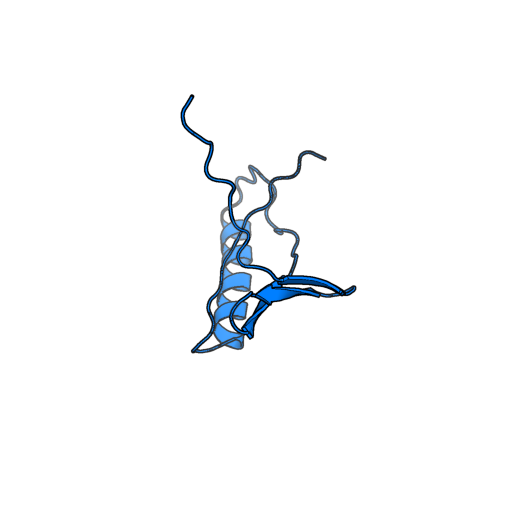,86,76,51,73,45,79,47,75,84,76,81,74,87,58,58,90,87,57,88,50,69,65,48,53,52,52,54,50,49,54,54,52,50,51,52,63,71,68,55,78,99,70,91,84,81,91,78,88,81,89,74,91,126